Protein AF-A0AAV9ZWN8-F1 (afdb_monomer_lite)

pLDDT: mean 75.95, std 16.17, range [33.81, 95.19]

Sequence (134 aa):
MKKLRAERKAFKMQARRAQESLATVRGDFKAIATWDAKDGQMYSMLTRRLVLRISGAGCPENKVKDVILSCADVFGVNAKNLTLSAPSVARMKKEGRYISLIQIGREIKMTYGTVPRQGLEFHDVGHDLKSGKS

Foldseek 3Di:
DVVVVVVVVVVVVVVVVVVVVVVVVLQVCQV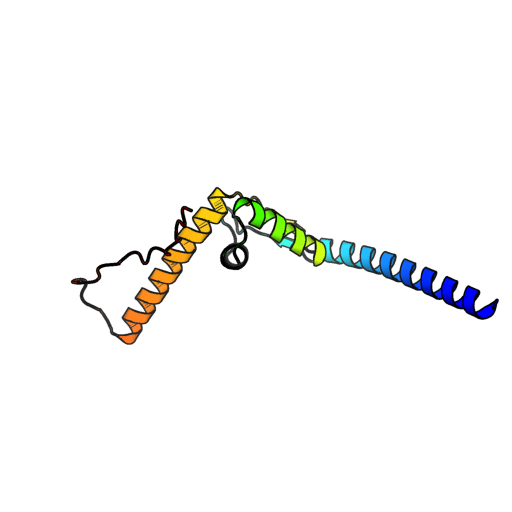VAEDEQDDPPHGDPVNLVQLLVCVVVVDQLQCSLVVVVVVCSVNSYHYPPPPRDSVNSVVSNVVVVVVVVVVVVVVCCVVPNDDDPPDPPPDPPPPPPPPDDD

Radius of gyration: 24.51 Å; chains: 1; bounding box: 46×48×76 Å

Secondary structure (DSSP, 8-state):
-HHHHHHHHHHHHHHHHHHHHHHHHHHHHHHH-EEESEETTEEPHHHHHHHHHHHHTT--TTTHHHHHHHHHHHTT-EEET----HHHHHHHHHHHHHHHHHHHHHHHHHHH-S--STT---------------

Organism: NCBI:txid2862362

Structure (mmCIF, N/CA/C/O backbone):
data_AF-A0AAV9ZWN8-F1
#
_entry.id   AF-A0AAV9ZWN8-F1
#
loop_
_atom_site.group_PDB
_atom_site.id
_atom_site.type_symbol
_atom_site.label_atom_id
_atom_site.label_alt_id
_atom_site.label_comp_id
_atom_site.label_asym_id
_atom_site.label_entity_id
_atom_site.label_seq_id
_atom_site.pdbx_PDB_ins_code
_atom_site.Cartn_x
_atom_site.Cartn_y
_atom_site.Cartn_z
_atom_site.occupancy
_atom_site.B_iso_or_equiv
_atom_site.auth_seq_id
_atom_site.auth_comp_id
_atom_site.auth_asym_id
_atom_site.auth_atom_id
_atom_site.pdbx_PDB_model_num
ATOM 1 N N . MET A 1 1 ? 5.762 -11.210 -49.348 1.00 61.75 1 MET A N 1
ATOM 2 C CA . MET A 1 1 ? 6.274 -11.922 -48.145 1.00 61.75 1 MET A CA 1
ATOM 3 C C . MET A 1 1 ? 7.445 -11.231 -47.428 1.00 61.75 1 MET A C 1
ATOM 5 O O . MET A 1 1 ? 7.374 -11.112 -46.212 1.00 61.75 1 MET A O 1
ATOM 9 N N . LYS A 1 2 ? 8.512 -10.759 -48.105 1.00 71.25 2 LYS A N 1
ATOM 10 C CA . LYS A 1 2 ? 9.665 -10.103 -47.433 1.00 71.25 2 LYS A CA 1
ATOM 11 C C . LYS A 1 2 ? 9.320 -8.789 -46.697 1.00 71.25 2 LYS A C 1
ATOM 13 O O . LYS A 1 2 ? 9.756 -8.627 -45.564 1.00 71.25 2 LYS A O 1
ATOM 18 N N . LYS A 1 3 ? 8.496 -7.905 -47.285 1.00 76.69 3 LYS A N 1
ATOM 19 C CA . LYS A 1 3 ? 8.064 -6.628 -46.664 1.00 76.69 3 LYS A CA 1
ATOM 20 C C . LYS A 1 3 ? 7.322 -6.819 -45.331 1.00 76.69 3 LYS A C 1
ATOM 22 O O . LYS A 1 3 ? 7.765 -6.301 -44.316 1.00 76.69 3 LYS A O 1
ATOM 27 N N . LEU A 1 4 ? 6.304 -7.682 -45.306 1.00 77.31 4 LEU A N 1
ATOM 28 C CA . LEU A 1 4 ? 5.534 -8.011 -44.093 1.00 77.31 4 LEU A CA 1
ATOM 29 C C . LEU A 1 4 ? 6.403 -8.578 -42.954 1.00 77.31 4 LEU A C 1
ATOM 31 O O . LEU A 1 4 ? 6.164 -8.311 -41.778 1.00 77.31 4 LEU A O 1
ATOM 35 N N . ARG A 1 5 ? 7.444 -9.355 -43.286 1.00 78.50 5 ARG A N 1
ATOM 36 C CA . ARG A 1 5 ? 8.401 -9.868 -42.290 1.00 78.50 5 ARG A CA 1
ATOM 37 C C . ARG A 1 5 ? 9.284 -8.755 -41.714 1.00 78.50 5 ARG A C 1
ATOM 39 O O . ARG A 1 5 ? 9.584 -8.793 -40.522 1.00 78.50 5 ARG A O 1
ATOM 46 N N . ALA A 1 6 ? 9.680 -7.781 -42.533 1.00 81.19 6 ALA A N 1
ATOM 47 C CA . ALA A 1 6 ? 10.470 -6.630 -42.100 1.00 81.19 6 ALA A CA 1
ATOM 48 C C . ALA A 1 6 ? 9.653 -5.684 -41.202 1.00 81.19 6 ALA A C 1
ATOM 50 O O . ALA A 1 6 ? 10.116 -5.330 -40.120 1.00 81.19 6 ALA A O 1
ATOM 51 N N . GLU A 1 7 ? 8.412 -5.374 -41.584 1.00 81.38 7 GLU A N 1
ATOM 52 C CA . GLU A 1 7 ? 7.485 -4.562 -40.781 1.00 81.38 7 GLU A CA 1
ATOM 53 C C . GLU A 1 7 ? 7.194 -5.213 -39.426 1.00 81.38 7 GLU A C 1
ATOM 55 O O . GLU A 1 7 ? 7.333 -4.575 -38.385 1.00 81.38 7 GLU A O 1
ATOM 60 N N . ARG A 1 8 ? 6.910 -6.523 -39.395 1.00 84.38 8 ARG A N 1
ATOM 61 C CA . ARG A 1 8 ? 6.709 -7.256 -38.133 1.00 84.38 8 ARG A CA 1
ATOM 62 C C . ARG A 1 8 ? 7.938 -7.200 -37.219 1.00 84.38 8 ARG A C 1
ATOM 64 O O . ARG A 1 8 ? 7.793 -7.144 -35.998 1.00 84.38 8 ARG A O 1
ATOM 71 N N . LYS A 1 9 ? 9.150 -7.231 -37.783 1.00 84.69 9 LYS A N 1
ATOM 72 C CA . LYS A 1 9 ? 10.400 -7.111 -37.015 1.00 84.69 9 LYS A CA 1
ATOM 73 C C . LYS A 1 9 ? 10.582 -5.691 -36.467 1.00 84.69 9 LYS A C 1
ATOM 75 O O . LYS A 1 9 ? 10.974 -5.553 -35.310 1.00 84.69 9 LYS A O 1
ATOM 80 N N . ALA A 1 10 ? 10.252 -4.667 -37.255 1.00 85.12 10 ALA A N 1
ATOM 81 C CA . ALA A 1 10 ? 10.267 -3.271 -36.820 1.00 85.12 10 ALA A CA 1
ATOM 82 C C . ALA A 1 10 ? 9.279 -3.032 -35.667 1.00 85.12 10 ALA A C 1
ATOM 84 O O . ALA A 1 10 ? 9.689 -2.532 -34.622 1.00 85.12 10 ALA A O 1
ATOM 85 N N . PHE A 1 11 ? 8.037 -3.512 -35.789 1.00 85.31 11 PHE A N 1
ATOM 86 C CA . PHE A 1 11 ? 7.041 -3.443 -34.714 1.00 85.31 11 PHE A CA 1
ATOM 87 C C . PHE A 1 11 ? 7.493 -4.160 -33.440 1.00 85.31 11 PHE A C 1
ATOM 89 O O . PHE A 1 11 ? 7.365 -3.608 -32.351 1.00 85.31 11 PHE A O 1
ATOM 96 N N . LYS A 1 12 ? 8.081 -5.362 -33.548 1.00 88.56 12 LYS A N 1
ATOM 97 C CA . LYS A 1 12 ? 8.644 -6.061 -32.379 1.00 88.56 12 LYS A CA 1
ATOM 98 C C . LYS A 1 12 ? 9.747 -5.252 -31.696 1.00 88.56 12 LYS A C 1
ATOM 100 O O . LYS A 1 12 ? 9.776 -5.193 -30.471 1.00 88.56 12 LYS A O 1
ATOM 105 N N . MET A 1 13 ? 10.645 -4.631 -32.462 1.00 87.12 13 MET A N 1
ATOM 106 C CA . MET A 1 13 ? 11.688 -3.777 -31.888 1.00 87.12 13 MET A CA 1
ATOM 107 C C . MET A 1 13 ? 11.111 -2.520 -31.241 1.00 87.12 13 MET A C 1
ATOM 109 O O . MET A 1 13 ? 11.573 -2.124 -30.178 1.00 87.12 13 MET A O 1
ATOM 113 N N . GLN A 1 14 ? 10.097 -1.911 -31.851 1.00 84.38 14 GLN A N 1
ATOM 114 C CA . GLN A 1 14 ? 9.441 -0.724 -31.314 1.00 84.38 14 GLN A CA 1
ATOM 115 C C . GLN A 1 14 ? 8.687 -1.041 -30.016 1.00 84.38 14 GLN A C 1
ATOM 117 O O . GLN A 1 14 ? 8.817 -0.303 -29.046 1.00 84.38 14 GLN A O 1
ATOM 122 N N . ALA A 1 15 ? 8.002 -2.186 -29.954 1.00 84.19 15 ALA A N 1
ATOM 123 C CA . ALA A 1 15 ? 7.375 -2.687 -28.734 1.00 84.19 15 ALA A CA 1
ATOM 124 C C . ALA A 1 15 ? 8.405 -2.978 -27.632 1.00 84.19 15 ALA A C 1
ATOM 126 O O . ALA A 1 15 ? 8.192 -2.594 -26.486 1.00 84.19 15 ALA A O 1
ATOM 127 N N . ARG A 1 16 ? 9.546 -3.598 -27.973 1.00 88.19 16 ARG A N 1
ATOM 128 C CA . ARG A 1 16 ? 10.631 -3.848 -27.010 1.00 88.19 16 ARG A CA 1
ATOM 129 C C . ARG A 1 16 ? 11.200 -2.542 -26.452 1.00 88.19 16 ARG A C 1
ATOM 131 O O . ARG A 1 16 ? 11.319 -2.401 -25.244 1.00 88.19 16 ARG A O 1
ATOM 138 N N . ARG A 1 17 ? 11.481 -1.565 -27.321 1.00 83.50 17 ARG A N 1
ATOM 139 C CA . ARG A 1 17 ? 11.949 -0.229 -26.914 1.00 83.50 17 ARG A CA 1
ATOM 140 C C . ARG A 1 17 ? 10.924 0.484 -26.036 1.00 83.50 17 ARG A C 1
ATOM 142 O O . ARG A 1 17 ? 11.300 1.061 -25.029 1.00 83.50 17 ARG A O 1
ATOM 149 N N . ALA A 1 18 ? 9.636 0.400 -26.368 1.00 81.31 18 ALA A N 1
ATOM 150 C CA . ALA A 1 18 ? 8.574 0.972 -25.545 1.00 81.31 18 ALA A CA 1
ATOM 151 C C . ALA A 1 18 ? 8.485 0.302 -24.163 1.00 81.31 18 ALA A C 1
ATOM 153 O O . ALA A 1 18 ? 8.270 0.994 -23.174 1.00 81.31 18 ALA A O 1
ATOM 154 N N . GLN A 1 19 ? 8.692 -1.017 -24.072 1.00 84.69 19 GLN A N 1
ATOM 155 C CA . GLN A 1 19 ? 8.775 -1.727 -22.789 1.00 84.69 19 GLN A CA 1
ATOM 156 C C . GLN A 1 19 ? 9.994 -1.297 -21.966 1.00 84.69 19 GLN A C 1
ATOM 158 O O . GLN A 1 19 ? 9.858 -1.066 -20.768 1.00 84.69 19 GLN A O 1
ATOM 163 N N . GLU A 1 20 ? 11.159 -1.160 -22.602 1.00 83.00 20 GLU A N 1
ATOM 164 C CA . GLU A 1 20 ? 12.384 -0.657 -21.967 1.00 83.00 20 GLU A CA 1
ATOM 165 C C . GLU A 1 20 ? 12.171 0.777 -21.446 1.00 83.00 20 GLU A C 1
ATOM 167 O O . GLU A 1 20 ? 12.393 1.037 -20.267 1.00 83.00 20 GLU A O 1
ATOM 172 N N . SER A 1 21 ? 11.629 1.682 -22.272 1.00 81.06 21 SER A N 1
ATOM 173 C CA . SER A 1 21 ? 11.303 3.057 -21.867 1.00 81.06 21 SER A CA 1
ATOM 174 C C . SER A 1 21 ? 10.255 3.115 -20.753 1.00 81.06 21 SER A C 1
ATOM 176 O O . SER A 1 21 ? 10.394 3.910 -19.829 1.00 81.06 21 SER A O 1
ATOM 178 N N . LEU A 1 22 ? 9.226 2.260 -20.791 1.00 79.56 22 LEU A N 1
ATOM 179 C CA . LEU A 1 22 ? 8.229 2.154 -19.722 1.00 79.56 22 LEU A CA 1
ATOM 180 C C . LEU A 1 22 ? 8.875 1.714 -18.401 1.00 79.56 22 LEU A C 1
ATOM 182 O O . LEU A 1 22 ? 8.526 2.238 -17.346 1.00 79.56 22 LEU A O 1
ATOM 186 N N . ALA A 1 23 ? 9.807 0.758 -18.447 1.00 79.38 23 ALA A N 1
ATOM 187 C CA . ALA A 1 23 ? 10.531 0.299 -17.267 1.00 79.38 23 ALA A CA 1
ATOM 188 C C . ALA A 1 23 ? 11.409 1.413 -16.676 1.00 79.38 23 ALA A C 1
ATOM 190 O O . ALA A 1 23 ? 11.375 1.618 -15.463 1.00 79.38 23 ALA A O 1
ATOM 191 N N . THR A 1 24 ? 12.118 2.174 -17.518 1.00 79.81 24 THR A N 1
ATOM 192 C CA . THR A 1 24 ? 12.904 3.344 -17.094 1.00 79.81 24 THR A CA 1
ATOM 193 C C . THR A 1 24 ? 12.019 4.401 -16.435 1.00 79.81 24 THR A C 1
ATOM 195 O O . THR A 1 24 ? 12.261 4.762 -15.288 1.00 79.81 24 THR A O 1
ATOM 198 N N . VAL A 1 25 ? 10.925 4.807 -17.090 1.00 75.94 25 VAL A N 1
ATOM 199 C CA . VAL A 1 25 ? 9.988 5.808 -16.549 1.00 75.94 25 VAL A CA 1
ATOM 200 C C . VAL A 1 25 ? 9.368 5.339 -15.233 1.00 75.94 25 VAL A C 1
ATOM 202 O O . VAL A 1 25 ? 9.242 6.130 -14.307 1.00 75.94 25 VAL A O 1
ATOM 205 N N . ARG A 1 26 ? 9.015 4.054 -15.098 1.00 72.94 26 ARG A N 1
ATOM 206 C CA . ARG A 1 26 ? 8.536 3.495 -13.821 1.00 72.94 26 ARG A CA 1
ATOM 207 C C . ARG A 1 26 ? 9.598 3.553 -12.726 1.00 72.94 26 ARG A C 1
ATOM 209 O O . ARG A 1 26 ? 9.246 3.819 -11.582 1.00 72.94 26 ARG A O 1
ATOM 216 N N . GLY A 1 27 ? 10.865 3.308 -13.057 1.00 69.50 27 GLY A N 1
ATOM 217 C CA . GLY A 1 27 ? 11.984 3.462 -12.126 1.00 69.50 27 GLY A CA 1
ATOM 218 C C . GLY A 1 27 ? 12.122 4.902 -11.633 1.00 69.50 27 GLY A C 1
ATOM 219 O O . GLY A 1 27 ? 12.146 5.134 -10.423 1.00 69.50 27 GLY A O 1
ATOM 220 N N . ASP A 1 28 ? 12.108 5.861 -12.559 1.00 69.88 28 ASP A N 1
ATOM 221 C CA . ASP A 1 28 ? 12.225 7.291 -12.259 1.00 69.88 28 ASP A CA 1
ATOM 222 C C . ASP A 1 28 ? 11.020 7.798 -11.451 1.00 69.88 28 ASP A C 1
ATOM 224 O O . ASP A 1 28 ? 11.177 8.474 -10.432 1.00 69.88 28 ASP A O 1
ATOM 228 N N . PHE A 1 29 ? 9.801 7.393 -11.824 1.00 64.62 29 PHE A N 1
ATOM 229 C CA . PHE A 1 29 ? 8.597 7.698 -11.050 1.00 64.62 29 PHE A CA 1
ATOM 230 C C . PHE A 1 29 ? 8.624 7.058 -9.666 1.00 64.62 29 PHE A C 1
ATOM 232 O O . PHE A 1 29 ? 8.212 7.709 -8.720 1.00 64.62 29 PHE A O 1
ATOM 239 N N . LYS A 1 30 ? 9.156 5.845 -9.494 1.00 62.75 30 LYS A N 1
ATOM 240 C CA . LYS A 1 30 ? 9.276 5.206 -8.171 1.00 62.75 30 LYS A CA 1
ATOM 241 C C . LYS A 1 30 ? 10.270 5.918 -7.259 1.00 62.75 30 LYS A C 1
ATOM 243 O O . LYS A 1 30 ? 10.102 5.886 -6.039 1.00 62.75 30 LYS A O 1
ATOM 248 N N . ALA A 1 31 ? 11.273 6.582 -7.834 1.00 62.31 31 ALA A N 1
ATOM 249 C CA . ALA A 1 31 ? 12.194 7.441 -7.098 1.00 62.31 31 ALA A CA 1
ATOM 250 C C . ALA A 1 31 ? 11.536 8.764 -6.659 1.00 62.31 31 ALA A C 1
ATOM 252 O O . ALA A 1 31 ? 11.822 9.255 -5.568 1.00 62.31 31 ALA A O 1
ATOM 253 N N . ILE A 1 32 ? 10.628 9.315 -7.472 1.00 67.50 32 ILE A N 1
ATOM 254 C CA . ILE A 1 32 ? 9.977 10.615 -7.232 1.00 67.50 32 ILE A CA 1
ATOM 255 C C . ILE A 1 32 ? 8.685 10.466 -6.404 1.00 67.50 32 ILE A C 1
ATOM 257 O O . ILE A 1 32 ? 8.474 11.170 -5.418 1.00 67.50 32 ILE A O 1
ATOM 261 N N . ALA A 1 33 ? 7.820 9.523 -6.770 1.00 69.81 33 ALA A N 1
ATOM 262 C CA . ALA A 1 33 ? 6.539 9.222 -6.143 1.00 69.81 33 ALA A CA 1
ATOM 263 C C . ALA A 1 33 ? 6.728 8.253 -4.968 1.00 69.81 33 ALA A C 1
ATOM 265 O O . ALA A 1 33 ? 6.467 7.048 -5.037 1.00 69.81 33 ALA A O 1
ATOM 266 N N . THR A 1 34 ? 7.201 8.807 -3.856 1.00 80.38 34 THR A N 1
ATOM 267 C CA . THR A 1 34 ? 7.278 8.091 -2.584 1.00 80.38 34 THR A CA 1
ATOM 268 C C . THR A 1 34 ? 6.035 8.382 -1.750 1.00 80.38 34 THR A C 1
ATOM 270 O O . THR A 1 34 ? 5.680 9.538 -1.536 1.00 80.38 34 THR A O 1
ATOM 273 N N . TRP A 1 35 ? 5.398 7.336 -1.234 1.00 86.75 35 TRP A N 1
ATOM 274 C CA . TRP A 1 35 ? 4.326 7.450 -0.253 1.00 86.75 35 TRP A CA 1
ATOM 275 C C . TRP A 1 35 ? 4.818 6.957 1.107 1.00 86.75 35 TRP A C 1
ATOM 277 O O . TRP A 1 35 ? 5.237 5.805 1.237 1.00 86.75 35 TRP A O 1
ATOM 287 N N . ASP A 1 36 ? 4.753 7.815 2.126 1.00 88.38 36 ASP A N 1
ATOM 288 C CA . ASP A 1 36 ? 4.953 7.384 3.508 1.00 88.38 36 ASP A CA 1
ATOM 289 C C . ASP A 1 36 ? 3.633 6.879 4.100 1.00 88.38 36 ASP A C 1
ATOM 291 O O . ASP A 1 36 ? 2.636 7.605 4.207 1.00 88.38 36 ASP A O 1
ATOM 295 N N . ALA A 1 37 ? 3.612 5.602 4.477 1.00 85.81 37 ALA A N 1
ATOM 296 C CA . ALA A 1 37 ? 2.436 4.991 5.072 1.00 85.81 37 ALA A CA 1
ATOM 297 C C . ALA A 1 37 ? 2.160 5.510 6.494 1.00 85.81 37 ALA A C 1
ATOM 299 O O . ALA A 1 37 ? 1.044 5.321 7.006 1.00 85.81 37 ALA A O 1
ATOM 300 N N . LYS A 1 38 ? 3.145 6.142 7.142 1.00 87.00 38 LYS A N 1
ATOM 301 C CA . LYS A 1 38 ? 3.054 6.631 8.516 1.00 87.00 38 LYS A CA 1
ATOM 302 C C . LYS A 1 38 ? 3.292 8.133 8.616 1.00 87.00 38 LYS A C 1
ATOM 304 O O . LYS A 1 38 ? 3.980 8.728 7.801 1.00 87.00 38 LYS A O 1
ATOM 309 N N . ASP A 1 39 ? 2.694 8.710 9.648 1.00 83.44 39 ASP A N 1
ATOM 310 C CA . ASP A 1 39 ? 2.982 10.046 10.150 1.00 83.44 39 ASP A CA 1
ATOM 311 C C . ASP A 1 39 ? 3.466 9.880 11.599 1.00 83.44 39 ASP A C 1
ATOM 313 O O . ASP A 1 39 ? 2.706 9.499 12.501 1.00 83.44 39 ASP A O 1
ATOM 317 N N . GLY A 1 40 ? 4.783 9.985 11.786 1.00 85.44 40 GLY A N 1
ATOM 318 C CA . GLY A 1 40 ? 5.459 9.580 13.016 1.00 85.44 40 GLY A CA 1
ATOM 319 C C . GLY A 1 40 ? 5.247 8.094 13.339 1.00 85.44 40 GLY A C 1
ATOM 320 O O . GLY A 1 40 ? 5.612 7.205 12.570 1.00 85.44 40 GLY A O 1
ATOM 321 N N . GLN A 1 41 ? 4.657 7.810 14.503 1.00 82.31 41 GLN A N 1
ATOM 322 C CA . GLN A 1 41 ? 4.405 6.437 14.971 1.00 82.31 41 GLN A CA 1
ATOM 323 C C . GLN A 1 41 ? 3.058 5.868 14.504 1.00 82.31 41 GLN A C 1
ATOM 325 O O . GLN A 1 41 ? 2.795 4.672 14.658 1.00 82.31 41 GLN A O 1
ATOM 330 N N . MET A 1 42 ? 2.192 6.702 13.928 1.00 81.88 42 MET A N 1
ATOM 331 C CA . MET A 1 42 ? 0.848 6.312 13.522 1.00 81.88 42 MET A CA 1
ATOM 332 C C . MET A 1 42 ? 0.744 6.116 12.018 1.00 81.88 42 MET A C 1
ATOM 334 O O . MET A 1 42 ? 1.452 6.737 11.237 1.00 81.88 42 MET A O 1
ATOM 338 N N . TYR A 1 43 ? -0.192 5.273 11.590 1.00 85.06 43 TYR A N 1
ATOM 339 C CA . TYR A 1 43 ? -0.561 5.222 10.181 1.00 85.06 43 TYR A CA 1
ATOM 340 C C . TYR A 1 43 ? -1.259 6.510 9.769 1.00 85.06 43 TYR A C 1
ATOM 342 O O . TYR A 1 43 ? -2.169 6.972 10.465 1.00 85.06 43 TYR A O 1
ATOM 350 N N . SER A 1 44 ? -0.863 7.049 8.615 1.00 85.19 44 SER A N 1
ATOM 351 C CA . SER A 1 44 ? -1.485 8.254 8.080 1.00 85.19 44 SER A CA 1
ATOM 352 C C . SER A 1 44 ? -2.978 8.021 7.815 1.00 85.19 44 SER A C 1
ATOM 354 O O . SER A 1 44 ? -3.445 6.892 7.609 1.00 85.19 44 SER A O 1
ATOM 356 N N . MET A 1 45 ? -3.756 9.104 7.803 1.00 83.25 45 MET A N 1
ATOM 357 C CA . MET A 1 45 ? -5.194 9.036 7.522 1.00 83.25 45 MET A CA 1
ATOM 358 C C . MET A 1 45 ? -5.489 8.413 6.153 1.00 83.25 45 MET A C 1
ATOM 360 O O . MET A 1 45 ? -6.463 7.673 6.011 1.00 83.25 45 MET A O 1
ATOM 364 N N . LEU A 1 46 ? -4.637 8.670 5.157 1.00 84.06 46 LEU A N 1
ATOM 365 C CA . LEU A 1 46 ? -4.762 8.084 3.823 1.00 84.06 46 LEU A CA 1
ATOM 366 C C . LEU A 1 46 ? -4.527 6.570 3.855 1.00 84.06 46 LEU A C 1
ATOM 368 O O . LEU A 1 46 ? -5.342 5.828 3.307 1.00 84.06 46 LEU A O 1
ATOM 372 N N . THR A 1 47 ? -3.497 6.102 4.571 1.00 87.00 47 THR A N 1
ATOM 373 C CA . THR A 1 47 ? -3.241 4.665 4.765 1.00 87.00 47 THR A CA 1
ATOM 374 C C . THR A 1 47 ? -4.425 3.974 5.421 1.00 87.00 47 THR A C 1
ATOM 376 O O . THR A 1 47 ? -4.894 2.948 4.932 1.00 87.00 47 THR A O 1
ATOM 379 N N . ARG A 1 48 ? -4.960 4.559 6.499 1.00 87.56 48 ARG A N 1
ATOM 380 C CA . ARG A 1 48 ? -6.124 4.012 7.207 1.00 87.56 48 ARG A CA 1
ATOM 381 C C . ARG A 1 48 ? -7.348 3.917 6.293 1.00 87.56 48 ARG A C 1
ATOM 383 O O . ARG A 1 48 ? -7.984 2.868 6.240 1.00 87.56 48 ARG A O 1
ATOM 390 N N . ARG A 1 49 ? -7.656 4.970 5.523 1.00 87.00 49 ARG A N 1
ATOM 391 C CA . ARG A 1 49 ? -8.769 4.957 4.552 1.00 87.00 49 ARG A CA 1
ATOM 392 C C . ARG A 1 49 ? -8.585 3.890 3.479 1.00 87.00 49 ARG A C 1
ATOM 394 O O . ARG A 1 49 ? -9.546 3.202 3.145 1.00 87.00 49 ARG A O 1
ATOM 401 N N . LEU A 1 50 ? -7.372 3.747 2.948 1.00 89.88 50 LEU A N 1
ATOM 402 C CA . LEU A 1 50 ? -7.067 2.739 1.937 1.00 89.88 50 LEU A CA 1
ATOM 403 C C . LEU A 1 50 ? -7.276 1.322 2.486 1.00 89.88 50 LEU A C 1
ATOM 405 O O . LEU A 1 50 ? -7.983 0.529 1.870 1.00 89.88 50 LEU A O 1
ATOM 409 N N . VAL A 1 51 ? -6.741 1.035 3.676 1.00 91.25 51 VAL A N 1
ATOM 410 C CA . VAL A 1 51 ? -6.920 -0.249 4.375 1.00 91.25 51 VAL A CA 1
ATOM 411 C C . VAL A 1 51 ? -8.402 -0.565 4.584 1.00 91.25 51 VAL A C 1
ATOM 413 O O . VAL A 1 51 ? -8.843 -1.676 4.287 1.00 91.25 51 VAL A O 1
ATOM 416 N N . LEU A 1 52 ? -9.185 0.415 5.047 1.00 89.75 52 LEU A N 1
ATOM 417 C CA . LEU A 1 52 ? -10.622 0.252 5.263 1.00 89.75 52 LEU A CA 1
ATOM 418 C C . LEU A 1 52 ? -11.378 -0.039 3.965 1.00 89.75 52 LEU A C 1
ATOM 420 O O . LEU A 1 52 ? -12.224 -0.926 3.957 1.00 89.75 52 LEU A O 1
ATOM 424 N N . ARG A 1 53 ? -11.061 0.653 2.864 1.00 89.62 53 ARG A N 1
ATOM 425 C CA . ARG A 1 53 ? -11.696 0.398 1.560 1.00 89.62 53 ARG A CA 1
ATOM 426 C C . ARG A 1 53 ? -11.356 -0.983 1.015 1.00 89.62 53 ARG A C 1
ATOM 428 O O . ARG A 1 53 ? -12.258 -1.704 0.605 1.00 89.62 53 ARG A O 1
ATOM 435 N N . ILE A 1 54 ? -10.080 -1.365 1.050 1.00 91.69 54 ILE A N 1
ATOM 436 C CA . ILE A 1 54 ? -9.630 -2.679 0.570 1.00 91.69 54 ILE A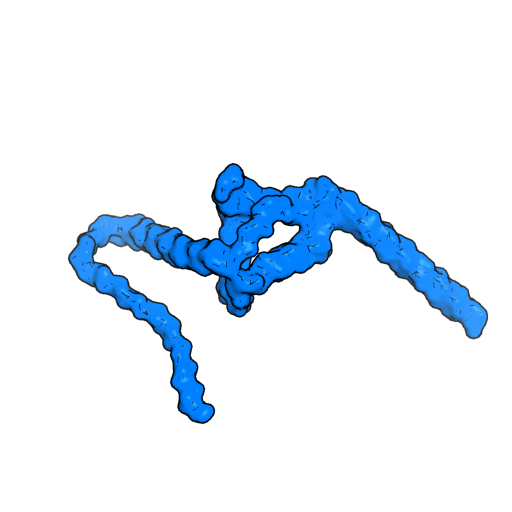 CA 1
ATOM 437 C C . ILE A 1 54 ? -10.302 -3.790 1.372 1.00 91.69 54 ILE A C 1
ATOM 439 O O . ILE A 1 54 ? -10.794 -4.761 0.804 1.00 91.69 54 ILE A O 1
ATOM 443 N N . SER A 1 55 ? -10.365 -3.648 2.694 1.00 88.62 55 SER A N 1
ATOM 444 C CA . SER A 1 55 ? -10.974 -4.689 3.509 1.00 88.62 55 SER A CA 1
ATOM 445 C C . SER A 1 55 ? -12.505 -4.668 3.484 1.00 88.62 55 SER A C 1
ATOM 447 O O . SER A 1 55 ? -13.122 -5.725 3.573 1.00 88.62 55 SER A O 1
ATOM 449 N N . GLY A 1 56 ? -13.123 -3.500 3.286 1.00 86.69 56 GLY A N 1
ATOM 450 C CA . GLY A 1 56 ? -14.555 -3.370 3.003 1.00 86.69 56 GLY A CA 1
ATOM 451 C C . GLY A 1 56 ? -14.968 -4.035 1.686 1.00 86.69 56 GLY A C 1
ATOM 452 O O . GLY A 1 56 ? -16.072 -4.554 1.594 1.00 86.69 56 GLY A O 1
ATOM 453 N N . ALA A 1 57 ? -14.059 -4.120 0.711 1.00 90.06 57 ALA A N 1
ATOM 454 C CA . ALA A 1 57 ? -14.248 -4.893 -0.519 1.00 90.06 57 ALA A CA 1
ATOM 455 C C . ALA A 1 57 ? -14.113 -6.422 -0.324 1.00 90.06 57 ALA A C 1
ATOM 457 O O . ALA A 1 57 ? -14.064 -7.164 -1.300 1.00 90.06 57 ALA A O 1
ATOM 458 N N . GLY A 1 58 ? -14.020 -6.906 0.920 1.00 90.81 58 GLY A N 1
ATOM 459 C CA . GLY A 1 58 ? -13.935 -8.333 1.244 1.00 90.81 58 GLY A CA 1
ATOM 460 C C . GLY A 1 58 ? -12.513 -8.896 1.278 1.00 90.81 58 GLY A C 1
ATOM 461 O O . GLY A 1 58 ? -12.341 -10.104 1.427 1.00 90.81 58 GLY A O 1
ATOM 462 N N . CYS A 1 59 ? -11.477 -8.056 1.170 1.00 92.81 59 CYS A N 1
ATOM 463 C CA . CYS A 1 59 ? -10.097 -8.531 1.248 1.00 92.81 59 CYS A CA 1
ATOM 464 C C . CYS A 1 59 ? -9.765 -9.053 2.664 1.00 92.81 59 CYS A C 1
ATOM 466 O O . CYS A 1 59 ? -9.917 -8.294 3.639 1.00 92.81 59 CYS A O 1
ATOM 468 N N . PRO A 1 60 ? -9.264 -10.303 2.791 1.00 92.88 60 PRO A N 1
ATOM 469 C CA . PRO A 1 60 ? -8.784 -10.848 4.056 1.00 92.88 60 PRO A CA 1
ATOM 470 C C . PRO A 1 60 ? -7.688 -9.980 4.677 1.00 92.88 60 PRO A C 1
ATOM 472 O O . PRO A 1 60 ? -6.817 -9.450 3.990 1.00 92.88 60 PRO A O 1
ATOM 475 N N . GLU A 1 61 ? -7.696 -9.855 6.000 1.00 91.81 61 GLU A N 1
ATOM 476 C CA . GLU A 1 61 ? -6.849 -8.904 6.739 1.00 91.81 61 GLU A CA 1
ATOM 477 C C . GLU A 1 61 ? -5.353 -9.178 6.578 1.00 91.81 61 GLU A C 1
ATOM 479 O O . GLU A 1 61 ? -4.546 -8.253 6.496 1.00 91.81 61 GLU A O 1
ATOM 484 N N . ASN A 1 62 ? -4.987 -10.454 6.466 1.00 93.12 62 ASN A N 1
ATOM 485 C CA . ASN A 1 62 ? -3.627 -10.903 6.183 1.00 93.12 62 ASN A CA 1
ATOM 486 C C . ASN A 1 62 ? -3.178 -10.640 4.735 1.00 93.12 62 ASN A C 1
ATOM 488 O O . ASN A 1 62 ? -1.988 -10.738 4.462 1.00 93.12 62 ASN A O 1
ATOM 492 N N . LYS A 1 63 ? -4.096 -10.300 3.823 1.00 95.19 63 LYS A N 1
ATOM 493 C CA . LYS A 1 63 ? -3.814 -10.015 2.407 1.00 95.19 63 LYS A CA 1
ATOM 494 C C . LYS A 1 63 ? -3.841 -8.534 2.055 1.00 95.19 63 LYS A C 1
ATOM 496 O O . LYS A 1 63 ? -3.308 -8.155 1.017 1.00 95.19 63 LYS A O 1
ATOM 501 N N . VAL A 1 64 ? -4.377 -7.677 2.924 1.00 94.12 64 VAL A N 1
ATOM 502 C CA . VAL A 1 64 ? -4.471 -6.230 2.662 1.00 94.12 64 VAL A CA 1
ATOM 503 C C . VAL A 1 64 ? -3.106 -5.609 2.347 1.00 94.12 64 VAL A C 1
ATOM 505 O O . VAL A 1 64 ? -3.003 -4.807 1.421 1.00 94.12 64 VAL A O 1
ATOM 508 N N . LYS A 1 65 ? -2.046 -5.992 3.072 1.00 94.50 65 LYS A N 1
ATOM 509 C CA . LYS A 1 65 ? -0.686 -5.497 2.802 1.00 94.50 65 LYS A CA 1
ATOM 510 C C . LYS A 1 65 ? -0.223 -5.866 1.388 1.00 94.50 65 LYS A C 1
ATOM 512 O O . LYS A 1 65 ? 0.280 -5.000 0.679 1.00 94.50 65 LYS A O 1
ATOM 517 N N . ASP A 1 66 ? -0.416 -7.120 0.988 1.00 94.69 66 ASP A N 1
ATOM 518 C CA . ASP A 1 66 ? 0.009 -7.635 -0.318 1.00 94.69 66 ASP A CA 1
ATOM 519 C C . ASP A 1 66 ? -0.717 -6.910 -1.456 1.00 94.69 66 ASP A C 1
ATOM 521 O O . ASP A 1 66 ? -0.100 -6.548 -2.457 1.00 94.69 66 ASP A O 1
ATOM 525 N N . VAL A 1 67 ? -2.012 -6.628 -1.278 1.00 94.94 67 VAL A N 1
ATOM 526 C CA . VAL A 1 67 ? -2.807 -5.849 -2.237 1.00 94.94 67 VAL A CA 1
ATOM 527 C C . VAL A 1 67 ? -2.261 -4.430 -2.367 1.00 94.94 67 VAL A C 1
ATOM 529 O O . VAL A 1 67 ? -2.035 -3.965 -3.481 1.00 94.94 67 VAL A O 1
ATOM 532 N N . ILE A 1 68 ? -1.991 -3.752 -1.245 1.00 93.06 68 ILE A N 1
ATOM 533 C CA . ILE A 1 68 ? -1.437 -2.390 -1.259 1.00 93.06 68 ILE A CA 1
ATOM 534 C C . ILE A 1 68 ? -0.086 -2.360 -1.976 1.00 93.06 68 ILE A C 1
ATOM 536 O O . ILE A 1 68 ? 0.133 -1.493 -2.817 1.00 93.06 68 ILE A O 1
ATOM 540 N N . LEU A 1 69 ? 0.805 -3.305 -1.669 1.00 92.56 69 LEU A N 1
ATOM 541 C CA . LEU A 1 69 ? 2.122 -3.383 -2.301 1.00 92.56 69 LEU A CA 1
ATOM 542 C C . LEU A 1 69 ? 2.027 -3.701 -3.795 1.00 92.56 69 LEU A C 1
ATOM 544 O O . LEU A 1 69 ? 2.750 -3.101 -4.583 1.00 92.56 69 LEU A O 1
ATOM 548 N N . SER A 1 70 ? 1.106 -4.581 -4.191 1.00 92.06 70 SER A N 1
ATOM 549 C CA . SER A 1 70 ? 0.872 -4.913 -5.600 1.00 92.06 70 SER A CA 1
ATOM 550 C C . SER A 1 70 ? 0.365 -3.700 -6.382 1.00 92.06 70 SER A C 1
ATOM 552 O O . SER A 1 70 ? 0.868 -3.404 -7.462 1.00 92.06 70 SER A O 1
ATOM 554 N N . CYS A 1 71 ? -0.588 -2.947 -5.821 1.00 89.81 71 CYS A N 1
ATOM 555 C CA . CYS A 1 71 ? -1.042 -1.693 -6.418 1.00 89.81 71 CYS A CA 1
ATOM 556 C C . CYS A 1 71 ? 0.093 -0.666 -6.495 1.00 89.81 71 CYS A C 1
ATOM 558 O O . CYS A 1 71 ? 0.291 -0.060 -7.545 1.00 89.81 71 CYS A O 1
ATOM 560 N N . ALA A 1 72 ? 0.853 -0.486 -5.411 1.00 88.44 72 ALA A N 1
ATOM 561 C CA . ALA A 1 72 ? 1.977 0.443 -5.380 1.00 88.44 72 ALA A CA 1
ATOM 562 C C . ALA A 1 72 ? 3.008 0.110 -6.469 1.00 88.44 72 ALA A C 1
ATOM 564 O O . ALA A 1 72 ? 3.442 1.007 -7.182 1.00 88.44 72 ALA A O 1
ATOM 565 N N . ASP A 1 73 ? 3.331 -1.169 -6.672 1.00 86.44 73 ASP A N 1
ATOM 566 C CA . ASP A 1 73 ? 4.270 -1.585 -7.715 1.00 86.44 73 ASP A CA 1
ATOM 567 C C . ASP A 1 73 ? 3.739 -1.318 -9.133 1.00 86.44 73 ASP A C 1
ATOM 569 O O . ASP A 1 73 ? 4.453 -0.754 -9.963 1.00 86.44 73 ASP A O 1
ATOM 573 N N . VAL A 1 74 ? 2.459 -1.609 -9.394 1.00 84.38 74 VAL A N 1
ATOM 574 C CA . VAL A 1 74 ? 1.808 -1.326 -10.688 1.00 84.38 74 VAL A CA 1
ATOM 575 C C . VAL A 1 74 ? 1.826 0.166 -11.024 1.00 84.38 74 VAL A C 1
ATOM 577 O O . VAL A 1 74 ? 2.071 0.536 -12.176 1.00 84.38 74 VAL A O 1
ATOM 580 N N . PHE A 1 75 ? 1.587 1.021 -10.028 1.00 81.81 75 PHE A N 1
ATOM 581 C CA . PHE A 1 75 ? 1.603 2.475 -10.190 1.00 81.81 75 PHE A CA 1
ATOM 582 C C . PHE A 1 75 ? 3.005 3.087 -10.099 1.00 81.81 75 PHE A C 1
ATOM 584 O O . PHE A 1 75 ? 3.139 4.298 -10.254 1.00 81.81 75 PHE A O 1
ATOM 591 N N . GLY A 1 76 ? 4.047 2.281 -9.871 1.00 79.69 76 GLY A N 1
ATOM 592 C CA . GLY A 1 76 ? 5.410 2.781 -9.710 1.00 79.69 76 GLY A CA 1
ATOM 593 C C . GLY A 1 76 ? 5.560 3.694 -8.492 1.00 79.69 76 GLY A C 1
ATOM 594 O O . GLY A 1 76 ? 6.293 4.668 -8.554 1.00 79.69 76 GLY A O 1
ATOM 595 N N . VAL A 1 77 ? 4.854 3.410 -7.398 1.00 85.19 77 VAL A N 1
ATOM 596 C CA . VAL A 1 77 ? 4.926 4.149 -6.132 1.00 85.19 77 VAL A CA 1
ATOM 597 C C . VAL A 1 77 ? 5.758 3.358 -5.132 1.00 85.19 77 VAL A C 1
ATOM 599 O O . VAL A 1 77 ? 5.559 2.157 -4.938 1.00 85.19 77 VAL A O 1
ATOM 602 N N . ASN A 1 78 ? 6.679 4.030 -4.447 1.00 85.50 78 ASN A N 1
ATOM 603 C CA . ASN A 1 78 ? 7.424 3.418 -3.353 1.00 85.50 78 ASN A CA 1
ATOM 604 C C . ASN A 1 78 ? 6.698 3.632 -2.015 1.00 85.50 78 ASN A C 1
ATOM 606 O O . ASN A 1 78 ? 6.652 4.754 -1.511 1.00 85.50 78 ASN A O 1
ATOM 610 N N . ALA A 1 79 ? 6.139 2.566 -1.435 1.00 86.94 79 ALA A N 1
ATOM 611 C CA . ALA A 1 79 ? 5.465 2.607 -0.137 1.00 86.94 79 ALA A CA 1
ATOM 612 C C . ALA A 1 79 ? 6.468 2.401 1.016 1.00 86.94 79 ALA A C 1
ATOM 614 O O . ALA A 1 79 ? 6.842 1.271 1.339 1.00 86.94 79 ALA A O 1
ATOM 615 N N . LYS A 1 80 ? 6.891 3.490 1.665 1.00 86.38 80 LYS A N 1
ATOM 616 C CA . LYS A 1 80 ? 7.786 3.449 2.833 1.00 86.38 80 LYS A CA 1
ATOM 617 C C . LYS A 1 80 ? 7.010 3.178 4.123 1.00 86.38 80 LYS A C 1
ATOM 619 O O . LYS A 1 80 ? 5.829 3.497 4.238 1.00 86.38 80 LYS A O 1
ATOM 624 N N . ASN A 1 81 ? 7.688 2.574 5.102 1.00 83.12 81 ASN A N 1
ATOM 625 C CA . ASN A 1 81 ? 7.179 2.339 6.463 1.00 83.12 81 ASN A CA 1
ATOM 626 C C . ASN A 1 81 ? 5.852 1.554 6.555 1.00 83.12 81 ASN A C 1
ATOM 628 O O . ASN A 1 81 ? 5.163 1.588 7.581 1.00 83.12 81 ASN A O 1
ATOM 632 N N . LEU A 1 82 ? 5.497 0.796 5.512 1.00 87.56 82 LEU A N 1
ATOM 633 C CA . LEU A 1 82 ? 4.279 -0.010 5.465 1.00 87.56 82 LEU A CA 1
ATOM 634 C C . LEU A 1 82 ? 4.443 -1.330 6.241 1.00 87.56 82 LEU A C 1
ATOM 636 O O . LEU A 1 82 ? 4.568 -2.415 5.668 1.00 87.56 82 LEU A O 1
ATOM 640 N N . THR A 1 83 ? 4.414 -1.257 7.572 1.00 87.88 83 THR A N 1
ATOM 641 C CA . THR A 1 83 ? 4.489 -2.432 8.461 1.00 87.88 83 THR A CA 1
ATOM 642 C C . THR A 1 83 ? 3.112 -2.962 8.874 1.00 87.88 83 THR A C 1
ATOM 644 O O . THR A 1 83 ? 2.839 -3.197 10.051 1.00 87.88 83 THR A O 1
ATOM 647 N N . LEU A 1 84 ? 2.218 -3.155 7.897 1.00 88.62 84 LEU A N 1
ATOM 648 C CA . LEU A 1 84 ? 0.860 -3.654 8.141 1.00 88.62 84 LEU A CA 1
ATOM 649 C C . LEU A 1 84 ? 0.857 -5.136 8.534 1.00 88.62 84 LEU A C 1
ATOM 651 O O . LEU A 1 84 ? 1.376 -5.987 7.816 1.00 88.62 84 LEU A O 1
ATOM 655 N N . SER A 1 85 ? 0.209 -5.439 9.655 1.00 90.62 85 SER A N 1
ATOM 656 C CA . SER A 1 85 ? -0.082 -6.797 10.118 1.00 90.62 85 SER A CA 1
ATOM 657 C C . SER A 1 85 ? -1.592 -7.015 10.194 1.00 90.62 85 SER A C 1
ATOM 659 O O . SER A 1 85 ? -2.339 -6.050 10.374 1.00 90.62 85 SER A O 1
ATOM 661 N N . ALA A 1 86 ? -2.050 -8.269 10.112 1.00 91.00 86 ALA A N 1
ATOM 662 C CA . ALA A 1 86 ? -3.477 -8.590 10.219 1.00 91.00 86 ALA A CA 1
ATOM 663 C C . ALA A 1 86 ? -4.130 -8.005 11.495 1.00 91.00 86 ALA A C 1
ATOM 665 O O . ALA A 1 86 ? -5.150 -7.329 11.365 1.00 91.00 86 ALA A O 1
ATOM 666 N N . PRO A 1 87 ? -3.514 -8.088 12.699 1.00 91.44 87 PRO A N 1
ATOM 667 C CA . PRO A 1 87 ? -4.062 -7.433 13.891 1.00 91.44 87 PRO A CA 1
ATOM 668 C C . PRO A 1 87 ? -4.167 -5.908 13.766 1.00 91.44 87 PRO A C 1
ATOM 670 O O . PRO A 1 87 ? -5.078 -5.294 14.315 1.00 91.44 87 PRO A O 1
ATOM 673 N N . SER A 1 88 ? -3.242 -5.269 13.045 1.00 88.56 88 SER A N 1
ATOM 674 C CA . SER A 1 88 ? -3.293 -3.821 12.818 1.00 88.56 88 SER A CA 1
ATOM 675 C C . SER A 1 88 ? -4.439 -3.442 11.884 1.00 88.56 88 SER A C 1
ATOM 677 O O . SER A 1 88 ? -5.123 -2.458 12.144 1.00 88.56 88 SER A O 1
ATOM 679 N N . VAL A 1 89 ? -4.693 -4.246 10.850 1.00 90.19 89 VAL A N 1
ATOM 680 C CA . VAL A 1 89 ? -5.849 -4.082 9.957 1.00 90.19 89 VAL A CA 1
ATOM 681 C C . VAL A 1 89 ? -7.159 -4.276 10.725 1.00 90.19 89 VAL A C 1
ATOM 683 O O . VAL A 1 89 ? -8.054 -3.438 10.620 1.00 90.19 89 VAL A O 1
ATOM 686 N N . ALA A 1 90 ? -7.255 -5.323 11.550 1.00 88.62 90 ALA A N 1
ATOM 687 C CA . ALA A 1 90 ? -8.420 -5.577 12.398 1.00 88.62 90 ALA A CA 1
ATOM 688 C C . ALA A 1 90 ? -8.689 -4.413 13.370 1.00 88.62 90 ALA A C 1
ATOM 690 O O . ALA A 1 90 ? -9.827 -3.957 13.508 1.00 88.62 90 ALA A O 1
ATOM 691 N N . ARG A 1 91 ? -7.636 -3.864 13.994 1.00 87.00 91 ARG A N 1
ATOM 692 C CA . ARG A 1 91 ? -7.744 -2.657 14.829 1.00 87.00 91 ARG A CA 1
ATOM 693 C C . ARG A 1 91 ? -8.241 -1.456 14.037 1.00 87.00 91 ARG A C 1
ATOM 695 O O . ARG A 1 91 ? -9.200 -0.832 14.468 1.00 87.00 91 ARG A O 1
ATOM 702 N N . MET A 1 92 ? -7.678 -1.182 12.858 1.00 86.81 92 MET A N 1
ATOM 703 C CA . MET A 1 92 ? -8.139 -0.076 12.009 1.00 86.81 92 MET A CA 1
ATOM 704 C C . MET A 1 92 ? -9.607 -0.215 11.613 1.00 86.81 92 MET A C 1
ATOM 706 O O . MET A 1 92 ? -10.322 0.781 11.6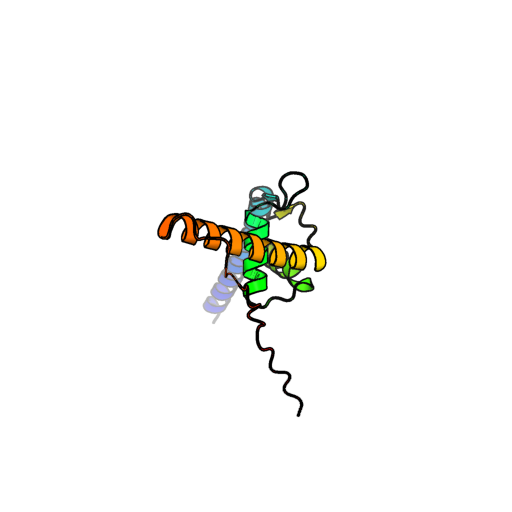10 1.00 86.81 92 MET A O 1
ATOM 710 N N . LYS A 1 93 ? -10.080 -1.431 11.313 1.00 85.62 93 LYS A N 1
ATOM 711 C CA . LYS A 1 93 ? -11.509 -1.691 11.087 1.00 85.62 93 LYS A CA 1
ATOM 712 C C . LYS A 1 93 ? -12.351 -1.329 12.297 1.00 85.62 93 LYS A C 1
ATOM 714 O O . LYS A 1 93 ? -13.353 -0.631 12.157 1.00 85.62 93 LYS A O 1
ATOM 719 N N . LYS A 1 94 ? -11.952 -1.817 13.472 1.00 84.62 94 LYS A N 1
ATOM 720 C CA . LYS A 1 94 ? -12.670 -1.577 14.723 1.00 84.62 94 LYS A CA 1
ATOM 721 C C . LYS A 1 94 ? -12.701 -0.081 15.058 1.00 84.62 94 LYS A C 1
ATOM 723 O O . LYS A 1 94 ? -13.765 0.461 15.330 1.00 84.62 94 LYS A O 1
ATOM 728 N N . GLU A 1 95 ? -11.563 0.598 14.948 1.00 79.31 95 GLU A N 1
ATOM 729 C CA . GLU A 1 95 ? -11.431 2.050 15.117 1.00 79.31 95 GLU A CA 1
ATOM 730 C C . GLU A 1 95 ? -12.278 2.828 14.102 1.00 79.31 95 GLU A C 1
ATOM 732 O O . GLU A 1 95 ? -12.995 3.751 14.479 1.00 79.31 95 GLU A O 1
ATOM 737 N N . GLY A 1 96 ? -12.257 2.431 12.826 1.00 71.31 96 GLY A N 1
ATOM 738 C CA . GLY A 1 96 ? -13.063 3.045 11.771 1.00 71.31 96 GLY A CA 1
ATOM 739 C C . GLY A 1 96 ? -14.566 2.959 12.043 1.00 71.31 96 GLY A C 1
ATOM 740 O O . GLY A 1 96 ? -15.280 3.934 11.808 1.00 71.31 96 GLY A O 1
ATOM 741 N N . ARG A 1 97 ? -15.042 1.841 12.612 1.00 70.19 97 ARG A N 1
ATOM 742 C CA . ARG A 1 97 ? -16.434 1.706 13.075 1.00 70.19 97 ARG A CA 1
ATOM 743 C C . ARG A 1 97 ? -16.760 2.712 14.177 1.00 70.19 97 ARG A C 1
ATOM 745 O O . ARG A 1 97 ? -17.777 3.388 14.083 1.00 70.19 97 ARG A O 1
ATOM 752 N N . TYR A 1 98 ? -15.889 2.874 15.175 1.00 72.81 98 TYR A N 1
ATOM 753 C CA . TYR A 1 98 ? -16.106 3.867 16.233 1.00 72.81 98 TYR A CA 1
ATOM 754 C C . TYR A 1 98 ? -16.100 5.302 15.704 1.00 72.81 98 TYR A C 1
ATOM 756 O O . TYR A 1 98 ? -16.937 6.101 16.110 1.00 72.81 98 TYR A O 1
ATOM 764 N N . ILE A 1 99 ? -15.204 5.636 14.771 1.00 67.69 99 ILE A N 1
ATOM 765 C CA . ILE A 1 99 ? -15.177 6.967 14.147 1.00 67.69 99 ILE A CA 1
ATOM 766 C C . ILE A 1 99 ? -16.477 7.230 13.377 1.00 67.69 99 ILE A C 1
ATOM 768 O O . ILE A 1 99 ? -17.044 8.313 13.509 1.00 67.69 99 ILE A O 1
ATOM 772 N N . SER A 1 100 ? -16.979 6.240 12.634 1.00 58.84 100 SER A N 1
ATOM 773 C CA . SER A 1 100 ? -18.268 6.337 11.940 1.00 58.84 100 SER A CA 1
ATOM 774 C C . SER A 1 100 ? -19.434 6.516 12.921 1.00 58.84 100 SER A C 1
ATOM 776 O O . SER A 1 100 ? 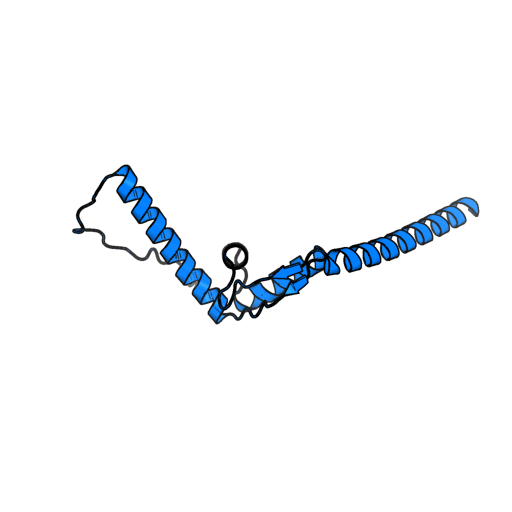-20.261 7.397 12.710 1.00 58.84 100 SER A O 1
ATOM 778 N N . LEU A 1 101 ? -19.458 5.778 14.037 1.00 64.88 101 LEU A N 1
ATOM 779 C CA . LEU A 1 101 ? -20.463 5.949 15.095 1.00 64.88 101 LEU A CA 1
ATOM 780 C C . LEU A 1 101 ? -20.404 7.342 15.737 1.00 64.88 101 LEU A C 1
ATOM 782 O O . LEU A 1 101 ? -21.440 7.954 15.983 1.00 64.88 101 LEU A O 1
ATOM 786 N N . ILE A 1 102 ? -19.203 7.876 15.980 1.00 71.00 102 ILE A N 1
ATOM 787 C CA . ILE A 1 102 ? -19.019 9.236 16.507 1.00 71.00 102 ILE A CA 1
ATOM 788 C C . ILE A 1 102 ? -19.513 10.279 15.498 1.00 71.00 102 ILE A C 1
ATOM 790 O O . ILE A 1 102 ? -20.134 11.260 15.905 1.00 71.00 102 ILE A O 1
ATOM 794 N N . GLN A 1 103 ? -19.248 10.095 14.201 1.00 65.06 103 GLN A N 1
ATOM 795 C CA . GLN A 1 103 ? -19.757 10.984 13.152 1.00 65.06 103 GLN A CA 1
ATOM 796 C C . GLN A 1 103 ? -21.284 10.958 13.088 1.00 65.06 103 GLN A C 1
ATOM 798 O O . GLN A 1 103 ? -21.885 12.024 13.158 1.00 65.06 103 GLN A O 1
ATOM 803 N N . ILE A 1 104 ? -21.900 9.773 13.093 1.00 66.62 104 ILE A N 1
ATOM 804 C CA . ILE A 1 104 ? -23.361 9.618 13.154 1.00 66.62 104 ILE A CA 1
ATOM 805 C C . ILE A 1 104 ? -23.918 10.297 14.412 1.00 66.62 104 ILE A C 1
ATOM 807 O O . ILE A 1 104 ? -24.872 11.061 14.335 1.00 66.62 104 ILE A O 1
ATOM 811 N N . GLY A 1 105 ? -23.291 10.098 15.575 1.00 69.31 105 GLY A N 1
ATOM 812 C CA . GLY A 1 105 ? -23.701 10.761 16.815 1.00 69.31 105 GLY A CA 1
ATOM 813 C C . GLY A 1 105 ? -23.594 12.290 16.748 1.00 69.31 105 GLY A C 1
ATOM 814 O O . GLY A 1 105 ? -24.448 12.993 17.286 1.00 69.31 105 GLY A O 1
ATOM 815 N N . ARG A 1 106 ? -22.572 12.826 16.065 1.00 70.69 106 ARG A N 1
ATOM 816 C CA . ARG A 1 106 ? -22.435 14.270 15.809 1.00 70.69 106 ARG A CA 1
ATOM 817 C C . ARG A 1 106 ? -23.503 14.777 14.846 1.00 70.69 106 ARG A C 1
ATOM 819 O O . ARG A 1 106 ? -24.066 15.829 15.114 1.00 70.69 106 ARG A O 1
ATOM 826 N N . GLU A 1 107 ? -23.791 14.045 13.775 1.00 65.69 107 GLU A 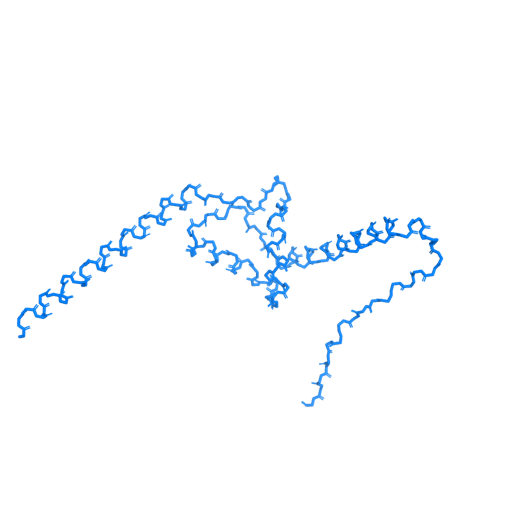N 1
ATOM 827 C CA . GLU A 1 107 ? -24.855 14.374 12.820 1.00 65.69 107 GLU A CA 1
ATOM 828 C C . GLU A 1 107 ? -26.221 14.384 13.509 1.00 65.69 107 GLU A C 1
ATOM 830 O O . GLU A 1 107 ? -26.909 15.396 13.456 1.00 65.69 107 GLU A O 1
ATOM 835 N N . ILE A 1 108 ? -26.557 13.343 14.281 1.00 67.31 108 ILE A N 1
ATOM 836 C CA . ILE A 1 108 ? -27.783 13.286 15.093 1.00 67.31 108 ILE A CA 1
ATOM 837 C C . ILE A 1 108 ? -27.857 14.485 16.044 1.00 67.31 108 ILE A C 1
ATOM 839 O O . ILE A 1 108 ? -28.894 15.138 16.125 1.00 67.31 108 ILE A O 1
ATOM 843 N N . LYS A 1 109 ? -26.759 14.821 16.734 1.00 68.50 109 LYS A N 1
ATOM 844 C CA . LYS A 1 109 ? -26.717 15.984 17.631 1.00 68.50 109 LYS A CA 1
ATOM 845 C C . LYS A 1 109 ? -26.927 17.310 16.890 1.00 68.50 109 LYS A C 1
ATOM 847 O O . LYS A 1 109 ? -27.553 18.212 17.438 1.00 68.50 109 LYS A O 1
ATOM 852 N N . MET A 1 110 ? -26.393 17.456 15.677 1.00 70.69 110 MET A N 1
ATOM 853 C CA . MET A 1 110 ? -26.582 18.663 14.864 1.00 70.69 110 MET A CA 1
ATOM 854 C C . MET A 1 110 ? -28.006 18.769 14.309 1.00 70.69 110 MET A C 1
ATOM 856 O O . MET A 1 110 ? -28.542 19.869 14.248 1.00 70.69 110 MET A O 1
ATOM 860 N N . THR A 1 111 ? -28.622 17.648 13.932 1.00 69.00 111 THR A N 1
ATOM 861 C CA . THR A 1 111 ? -29.973 17.614 13.356 1.00 69.00 111 THR A CA 1
ATOM 862 C C . THR A 1 111 ? -31.071 17.713 14.415 1.00 69.00 111 THR A C 1
ATOM 864 O O . THR A 1 111 ? -32.065 18.397 14.195 1.00 69.00 111 THR A O 1
ATOM 867 N N . TYR A 1 112 ? -30.902 17.057 15.565 1.00 69.06 112 TYR A N 1
ATOM 868 C CA . TYR A 1 112 ? -31.951 16.900 16.582 1.00 69.06 112 TYR A CA 1
ATOM 869 C C . TYR A 1 112 ? -31.635 17.596 17.918 1.00 69.06 112 TYR A C 1
ATOM 871 O O . TYR A 1 112 ? -32.422 17.511 18.858 1.00 69.06 112 TYR A O 1
ATOM 879 N N . GLY A 1 113 ? -30.498 18.289 18.032 1.00 63.97 113 GLY A N 1
ATOM 880 C CA . GLY A 1 113 ? -30.047 18.885 19.291 1.00 63.97 113 GLY A CA 1
ATOM 881 C C . GLY A 1 113 ? -29.554 17.839 20.302 1.00 63.97 113 GLY A C 1
ATOM 882 O O . GLY A 1 113 ? -29.153 16.729 19.950 1.00 63.97 113 GLY A O 1
ATOM 883 N N . THR A 1 114 ? -29.522 18.188 21.591 1.00 56.38 114 THR A N 1
ATOM 884 C CA . THR A 1 114 ? -29.106 17.255 22.653 1.00 56.38 114 THR A CA 1
ATOM 885 C C . THR A 1 114 ? -30.192 16.203 22.875 1.00 56.38 114 THR A C 1
ATOM 887 O O . THR A 1 114 ? -31.156 16.445 23.596 1.00 56.38 114 THR A O 1
ATOM 890 N N . VAL A 1 115 ? -30.043 15.029 22.262 1.00 53.97 115 VAL A N 1
ATOM 891 C CA . VAL A 1 115 ? -30.950 13.900 22.508 1.00 53.97 115 VAL A CA 1
ATOM 892 C C . VAL A 1 115 ? -30.713 13.386 23.940 1.00 53.97 115 VAL A C 1
ATOM 894 O O . VAL A 1 115 ? -29.552 13.152 24.304 1.00 53.97 115 VAL A O 1
ATOM 897 N N . PRO A 1 116 ? -31.753 13.237 24.784 1.00 50.84 116 PRO A N 1
ATOM 898 C CA . PRO A 1 116 ? -31.587 12.714 26.134 1.00 50.84 116 PRO A CA 1
ATOM 899 C C . PRO A 1 116 ? -30.959 11.316 26.093 1.00 50.84 116 PRO A C 1
ATOM 901 O O . PRO A 1 116 ? -31.307 10.482 25.265 1.00 50.84 116 PRO A O 1
ATOM 904 N N . ARG A 1 117 ? -30.032 11.044 27.018 1.00 52.81 117 ARG A N 1
ATOM 905 C CA . ARG A 1 117 ? -29.255 9.789 27.099 1.00 52.81 117 ARG A CA 1
ATOM 906 C C . ARG A 1 117 ? -30.094 8.536 27.405 1.00 52.81 117 ARG A C 1
ATOM 908 O O . ARG A 1 117 ? -29.546 7.439 27.431 1.00 52.81 117 ARG A O 1
ATOM 915 N N . GLN A 1 118 ? -31.380 8.696 27.699 1.00 46.16 118 GLN A N 1
ATOM 916 C CA . GLN A 1 118 ? -32.273 7.621 28.118 1.00 46.16 118 GLN A CA 1
ATOM 917 C C . GLN A 1 118 ? -32.913 6.980 26.881 1.00 46.16 118 GLN A C 1
ATOM 919 O O . GLN A 1 118 ? -33.776 7.585 26.255 1.00 46.16 118 GLN A O 1
ATOM 924 N N . GLY A 1 119 ? -32.471 5.767 26.530 1.00 46.78 119 GLY A N 1
ATOM 925 C CA . GLY A 1 119 ? -33.143 4.915 25.537 1.00 46.78 119 GLY A CA 1
ATOM 926 C C . GLY A 1 119 ? -32.332 4.510 24.301 1.00 46.78 119 GLY A C 1
ATOM 927 O O . GLY A 1 119 ? -32.872 3.827 23.439 1.00 46.78 119 GLY A O 1
ATOM 928 N N . LEU A 1 120 ? -31.051 4.881 24.188 1.0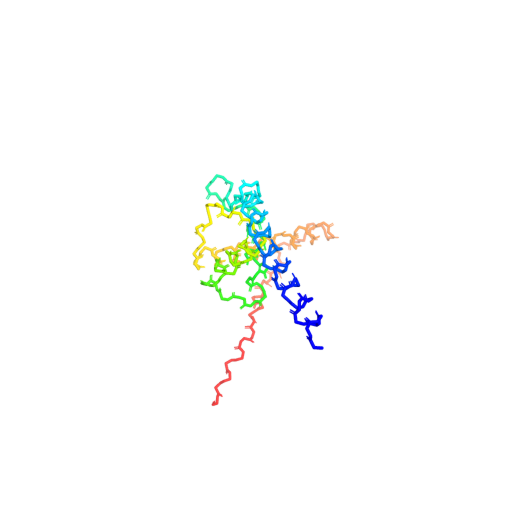0 44.72 120 LEU A N 1
ATOM 929 C CA . LEU A 1 120 ? -30.188 4.369 23.113 1.00 44.72 120 LEU A CA 1
ATOM 930 C C . LEU A 1 120 ? -29.684 2.961 23.462 1.00 44.72 120 LEU A C 1
ATOM 932 O O . LEU A 1 120 ? -28.544 2.781 23.893 1.00 44.72 120 LEU A O 1
ATOM 936 N N . GLU A 1 121 ? -30.545 1.962 23.281 1.00 46.62 121 GLU A N 1
ATOM 937 C CA . GLU A 1 121 ? -30.100 0.576 23.156 1.00 46.62 121 GLU A CA 1
ATOM 938 C C . GLU A 1 121 ? -29.389 0.425 21.807 1.00 46.62 121 GLU A C 1
ATOM 940 O O . GLU A 1 121 ? -29.998 0.408 20.737 1.00 46.62 121 GLU A O 1
ATOM 945 N N . PHE A 1 122 ? -28.058 0.376 21.849 1.00 45.91 122 PHE A N 1
ATOM 946 C CA . PHE A 1 122 ? -27.258 0.016 20.687 1.00 45.91 122 PHE A CA 1
ATOM 947 C C . PHE A 1 122 ? -27.401 -1.489 20.469 1.00 45.91 122 PHE A C 1
ATOM 949 O O . PHE A 1 122 ? -26.639 -2.280 21.022 1.00 45.91 122 PHE A O 1
ATOM 956 N N . HIS A 1 123 ? -28.389 -1.891 19.674 1.00 43.06 123 HIS A N 1
ATOM 957 C CA . HIS A 1 123 ? -28.419 -3.249 19.156 1.00 43.06 123 HIS A CA 1
ATOM 958 C C . HIS A 1 123 ? -27.254 -3.412 18.182 1.00 43.06 123 HIS A C 1
ATOM 960 O O . HIS A 1 123 ? -27.193 -2.752 17.142 1.00 43.06 123 HIS A O 1
ATOM 966 N N . ASP A 1 124 ? -26.312 -4.284 18.541 1.00 44.22 124 ASP A N 1
ATOM 967 C CA . ASP A 1 124 ? -25.317 -4.795 17.610 1.00 44.22 124 ASP A CA 1
ATOM 968 C C . ASP A 1 124 ? -26.091 -5.452 16.464 1.00 44.22 124 ASP A C 1
ATOM 970 O O . ASP A 1 124 ? -26.669 -6.530 16.619 1.00 44.22 124 ASP A O 1
ATOM 974 N N . VAL A 1 125 ? -26.143 -4.790 15.306 1.00 45.69 125 VAL A N 1
ATOM 975 C CA . VAL A 1 125 ? -26.623 -5.412 14.072 1.00 45.69 125 VAL A CA 1
ATOM 976 C C . VAL A 1 125 ? -25.516 -6.363 13.636 1.00 45.69 125 VAL A C 1
ATOM 978 O O . VAL A 1 125 ? -24.663 -6.048 12.802 1.00 45.69 125 VAL A O 1
ATOM 981 N N . GLY A 1 126 ? -25.476 -7.514 14.306 1.00 39.09 126 GLY A N 1
ATOM 982 C CA . GLY A 1 126 ? -24.693 -8.658 13.900 1.00 39.09 126 GLY A CA 1
ATOM 983 C C . GLY A 1 126 ? -25.036 -8.949 12.450 1.00 39.09 126 GLY A C 1
ATOM 984 O O . GLY A 1 126 ? -26.187 -9.203 12.107 1.00 39.09 126 GLY A O 1
ATOM 985 N N . HIS A 1 127 ? -24.034 -8.859 11.580 1.00 41.56 127 HIS A N 1
ATOM 986 C CA . HIS A 1 127 ? -24.137 -9.447 10.259 1.00 41.56 127 HIS A CA 1
ATOM 987 C C . HIS A 1 127 ? -24.468 -10.927 10.454 1.00 41.56 127 HIS A C 1
ATOM 989 O O . HIS A 1 127 ? -23.621 -11.677 10.942 1.00 41.56 127 HIS A O 1
ATOM 995 N N . ASP A 1 128 ? -25.681 -11.319 10.064 1.00 41.31 128 ASP A N 1
ATOM 996 C CA . ASP A 1 128 ? -26.086 -12.702 9.842 1.00 41.31 128 ASP A CA 1
ATOM 997 C C . ASP A 1 128 ? -25.125 -13.343 8.831 1.00 41.31 128 ASP A C 1
ATOM 999 O O . ASP A 1 128 ? -25.352 -13.383 7.619 1.00 41.31 128 ASP A O 1
ATOM 1003 N N . LEU A 1 129 ? -24.006 -13.861 9.332 1.00 41.34 129 LEU A N 1
ATOM 1004 C CA . LEU A 1 129 ? -23.292 -14.936 8.675 1.00 41.34 129 LEU A CA 1
ATOM 1005 C C . LEU A 1 129 ? -24.139 -16.178 8.908 1.00 41.34 129 LEU A C 1
ATOM 1007 O O . LEU A 1 129 ? -23.991 -16.867 9.914 1.00 41.34 129 LEU A O 1
ATOM 1011 N N . LYS A 1 130 ? -25.055 -16.433 7.968 1.00 38.69 130 LYS A N 1
ATOM 1012 C CA . LYS A 1 130 ? -25.755 -17.709 7.845 1.00 38.69 130 LYS A CA 1
ATOM 1013 C C . LYS A 1 130 ? -24.719 -18.831 7.900 1.00 38.69 130 LYS A C 1
ATOM 1015 O O . LYS A 1 130 ? -24.052 -19.121 6.908 1.00 38.69 130 LYS A O 1
ATOM 1020 N N . SER A 1 131 ? -24.599 -19.479 9.054 1.00 42.19 131 SER A N 1
ATOM 1021 C CA . SER A 1 131 ? -23.982 -20.791 9.164 1.00 42.19 131 SER A CA 1
ATOM 1022 C C . SER A 1 131 ? -24.950 -21.794 8.542 1.00 42.19 131 SER A C 1
ATOM 1024 O O . SER A 1 131 ? -25.777 -22.402 9.220 1.00 42.19 131 SER A O 1
ATOM 1026 N N . GLY A 1 132 ? -24.880 -21.924 7.221 1.00 33.81 132 GLY A N 1
ATOM 1027 C CA . GLY A 1 132 ? -25.464 -23.047 6.506 1.00 33.81 132 GLY A CA 1
ATOM 1028 C C . GLY A 1 132 ? -24.651 -24.297 6.815 1.00 33.81 132 GLY A C 1
ATOM 1029 O O . GLY A 1 132 ? -23.671 -24.576 6.134 1.00 33.81 132 GLY A O 1
ATOM 1030 N N . LYS A 1 133 ? -25.040 -25.023 7.866 1.00 36.69 133 LYS A N 1
ATOM 1031 C CA . LYS A 1 133 ? -24.796 -26.462 7.939 1.00 36.69 133 LYS A CA 1
ATOM 1032 C C . LYS A 1 133 ? -25.745 -27.135 6.948 1.00 36.69 133 LYS A C 1
ATOM 1034 O O . LYS A 1 133 ? -26.961 -27.031 7.104 1.00 36.69 133 LYS A O 1
ATOM 1039 N N . SER A 1 134 ? -25.194 -27.826 5.963 1.00 39.72 134 SER A N 1
ATOM 1040 C CA . SER A 1 134 ? -25.735 -29.057 5.375 1.00 39.72 134 SER A CA 1
ATOM 1041 C C . SER A 1 134 ? -24.570 -29.817 4.772 1.00 39.72 134 SER A C 1
ATOM 1043 O O . SER A 1 134 ? -23.756 -29.156 4.090 1.00 39.72 134 SER A O 1
#